Protein AF-R0MHC9-F1 (afdb_monomer_lite)

Organism: Nosema bombycis (strain CQ1 / CVCC 102059) (NCBI:txid578461)

Structure (mmCIF, N/CA/C/O backbone):
data_AF-R0MHC9-F1
#
_entry.id   AF-R0MHC9-F1
#
loop_
_atom_site.group_PDB
_atom_site.id
_atom_site.type_symbol
_atom_site.label_atom_id
_atom_site.label_alt_id
_atom_site.label_comp_id
_atom_site.label_asym_id
_atom_site.label_entity_id
_atom_site.label_seq_id
_atom_site.pdbx_PDB_ins_code
_atom_site.Cartn_x
_atom_site.Cartn_y
_atom_site.Cartn_z
_atom_site.occupancy
_atom_site.B_iso_or_equiv
_atom_site.auth_seq_id
_atom_site.auth_comp_id
_atom_site.auth_asym_id
_atom_site.auth_atom_id
_atom_site.pdbx_PDB_model_num
ATOM 1 N N . MET A 1 1 ? 22.589 -24.388 -11.924 1.00 37.22 1 MET A N 1
ATOM 2 C CA . MET A 1 1 ? 22.594 -23.692 -10.617 1.00 37.22 1 MET A CA 1
ATOM 3 C C . MET A 1 1 ? 22.491 -22.196 -10.882 1.00 37.22 1 MET A C 1
ATOM 5 O O . MET A 1 1 ? 23.452 -21.604 -11.354 1.00 37.22 1 MET A O 1
ATOM 9 N N . ASN A 1 2 ? 21.305 -21.609 -10.687 1.00 43.88 2 ASN A N 1
ATOM 10 C CA . ASN A 1 2 ? 21.019 -20.220 -11.067 1.00 43.88 2 ASN A CA 1
ATOM 11 C C . ASN A 1 2 ? 21.479 -19.248 -9.976 1.00 43.88 2 ASN A C 1
ATOM 13 O O . ASN A 1 2 ? 20.783 -19.043 -8.984 1.00 43.88 2 ASN A O 1
ATOM 17 N N . VAL A 1 3 ? 22.625 -18.603 -10.198 1.00 49.75 3 VAL A N 1
ATOM 18 C CA . VAL A 1 3 ? 23.148 -17.493 -9.377 1.00 49.75 3 VAL A CA 1
ATOM 19 C C . VAL A 1 3 ? 22.170 -16.297 -9.338 1.00 49.75 3 VAL A C 1
ATOM 21 O O . VAL A 1 3 ? 22.189 -15.510 -8.397 1.00 49.75 3 VAL A O 1
ATOM 24 N N . LEU A 1 4 ? 21.231 -16.223 -10.291 1.00 47.50 4 LEU A N 1
ATOM 25 C CA . LEU A 1 4 ? 20.148 -15.232 -10.340 1.00 47.50 4 LEU A CA 1
ATOM 26 C C . LEU A 1 4 ? 19.098 -15.376 -9.211 1.00 47.50 4 LEU A C 1
ATOM 28 O O . LEU A 1 4 ? 18.434 -14.400 -8.889 1.00 47.50 4 LEU A O 1
ATOM 32 N N . ASN A 1 5 ? 18.985 -16.533 -8.540 1.00 58.66 5 ASN A N 1
ATOM 33 C CA . ASN A 1 5 ? 17.968 -16.745 -7.492 1.00 58.66 5 ASN A CA 1
ATOM 34 C C . ASN A 1 5 ? 18.332 -16.150 -6.121 1.00 58.66 5 ASN A C 1
ATOM 36 O O . ASN A 1 5 ? 17.454 -15.954 -5.278 1.00 58.66 5 ASN A O 1
ATOM 40 N N . HIS A 1 6 ? 19.616 -15.905 -5.841 1.00 62.44 6 HIS A N 1
ATOM 41 C CA . HIS A 1 6 ? 20.025 -15.476 -4.501 1.00 62.44 6 HIS A CA 1
ATOM 42 C C . HIS A 1 6 ? 19.779 -13.977 -4.278 1.00 62.44 6 HIS A C 1
ATOM 44 O O . HIS A 1 6 ? 19.324 -13.579 -3.203 1.00 62.44 6 HIS A O 1
ATOM 50 N N . SER A 1 7 ? 20.045 -13.147 -5.287 1.00 68.81 7 SER A N 1
ATOM 51 C CA . SER A 1 7 ? 19.872 -11.692 -5.215 1.00 68.81 7 SER A CA 1
ATOM 52 C C . SER A 1 7 ? 18.401 -11.294 -5.080 1.00 68.81 7 SER A C 1
ATOM 54 O O . SER A 1 7 ? 18.068 -10.462 -4.236 1.00 68.81 7 SER A O 1
ATOM 56 N N . GLU A 1 8 ? 17.512 -11.932 -5.843 1.00 72.31 8 GLU A N 1
ATOM 57 C CA . GLU A 1 8 ? 16.063 -11.712 -5.769 1.00 72.31 8 GLU A CA 1
ATOM 58 C C . GLU A 1 8 ? 15.493 -12.131 -4.410 1.00 72.31 8 GLU A C 1
ATOM 60 O O . GLU A 1 8 ? 14.680 -11.413 -3.822 1.00 72.31 8 GLU A O 1
ATOM 65 N N . LYS A 1 9 ? 15.975 -13.255 -3.862 1.00 76.00 9 LYS A N 1
ATOM 66 C CA . LYS A 1 9 ? 15.594 -13.726 -2.525 1.00 76.00 9 LYS A CA 1
ATOM 67 C C . LYS A 1 9 ? 15.995 -12.725 -1.438 1.00 76.00 9 LYS A C 1
ATOM 69 O O . LYS A 1 9 ? 15.158 -12.347 -0.624 1.00 76.00 9 LYS A O 1
ATOM 74 N N . VAL A 1 10 ? 17.230 -12.220 -1.481 1.00 79.62 10 VAL A N 1
ATOM 75 C CA . VAL A 1 10 ? 17.720 -11.195 -0.539 1.00 79.62 10 VAL A CA 1
ATOM 76 C C . VAL A 1 10 ? 16.898 -9.906 -0.643 1.00 79.62 10 VAL A C 1
ATOM 78 O O . VAL A 1 10 ? 16.581 -9.287 0.371 1.00 79.62 10 VAL A O 1
ATOM 81 N N . TRP A 1 11 ? 16.519 -9.501 -1.856 1.00 81.62 11 TRP A N 1
ATOM 82 C CA . TRP A 1 11 ? 15.664 -8.332 -2.074 1.00 81.62 11 TRP A CA 1
ATOM 83 C C . TRP A 1 11 ? 14.269 -8.503 -1.478 1.00 81.62 11 TRP A C 1
ATOM 85 O O . TRP A 1 11 ? 13.772 -7.609 -0.789 1.00 81.62 11 TRP A O 1
ATOM 95 N N . ARG A 1 12 ? 13.647 -9.662 -1.701 1.00 82.56 12 ARG A N 1
ATOM 96 C CA . ARG A 1 12 ? 12.344 -9.996 -1.124 1.00 82.56 12 ARG A CA 1
ATOM 97 C C . ARG A 1 12 ? 12.393 -9.988 0.403 1.00 82.56 12 ARG A C 1
ATOM 99 O O . ARG A 1 12 ? 11.519 -9.384 1.023 1.00 82.56 12 ARG A O 1
ATOM 106 N N . ASP A 1 13 ? 13.410 -10.605 0.998 1.00 87.50 13 ASP A N 1
ATOM 107 C CA . ASP A 1 13 ? 13.555 -10.676 2.455 1.00 87.50 13 ASP A CA 1
ATOM 108 C C . ASP A 1 13 ? 13.692 -9.276 3.069 1.00 87.50 13 ASP A C 1
ATOM 110 O O . ASP A 1 13 ? 13.036 -8.972 4.066 1.00 87.50 13 ASP A O 1
ATOM 114 N N . ARG A 1 14 ? 14.441 -8.374 2.419 1.00 90.12 14 ARG A N 1
ATOM 115 C CA . ARG A 1 14 ? 14.541 -6.964 2.837 1.00 90.12 14 ARG A CA 1
ATOM 116 C C . ARG A 1 14 ? 13.201 -6.232 2.780 1.00 90.12 14 ARG A C 1
ATOM 118 O O . ARG A 1 14 ? 12.875 -5.501 3.711 1.00 90.12 14 ARG A O 1
ATOM 125 N N . ILE A 1 15 ? 12.413 -6.429 1.720 1.00 90.19 15 ILE A N 1
ATOM 126 C CA . ILE A 1 15 ? 11.075 -5.824 1.608 1.00 90.19 15 ILE A CA 1
ATOM 127 C C . ILE A 1 15 ? 10.166 -6.336 2.730 1.00 90.19 15 ILE A C 1
ATOM 129 O O . ILE A 1 15 ? 9.486 -5.545 3.381 1.00 90.19 15 ILE A O 1
ATOM 133 N N . ILE A 1 16 ? 10.172 -7.646 2.990 1.00 91.44 16 ILE A N 1
ATOM 134 C CA . ILE A 1 16 ? 9.357 -8.257 4.048 1.00 91.44 16 ILE A CA 1
ATOM 135 C C . ILE A 1 16 ? 9.758 -7.718 5.424 1.00 91.44 16 ILE 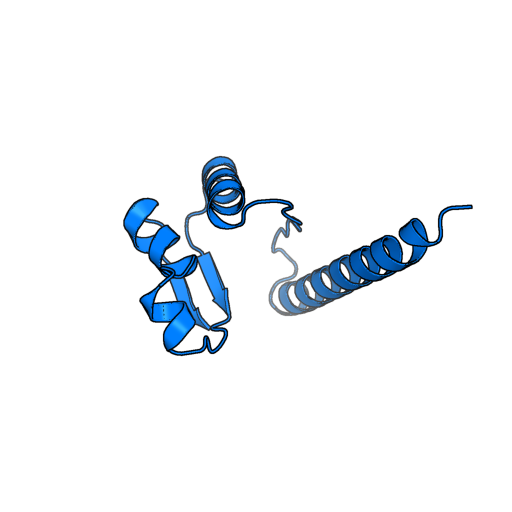A C 1
ATOM 137 O O . ILE A 1 16 ? 8.883 -7.358 6.215 1.00 91.44 16 ILE A O 1
ATOM 141 N N . GLN A 1 17 ? 11.059 -7.631 5.710 1.00 94.56 17 GLN A N 1
ATOM 142 C CA . GLN A 1 17 ? 11.568 -7.062 6.959 1.00 94.56 17 GLN A CA 1
ATOM 143 C C . GLN A 1 17 ? 11.136 -5.605 7.128 1.00 94.56 17 GLN A C 1
ATOM 145 O O . GLN A 1 17 ? 10.606 -5.249 8.178 1.00 94.56 17 GLN A O 1
ATOM 150 N N . TYR A 1 18 ? 11.277 -4.793 6.080 1.00 93.19 18 TYR A N 1
ATOM 151 C CA . TYR A 1 18 ? 10.872 -3.390 6.097 1.00 93.19 18 TYR A CA 1
ATOM 152 C C . TYR A 1 18 ? 9.369 -3.219 6.367 1.00 93.19 18 TYR A C 1
ATOM 154 O O . TYR A 1 18 ? 8.975 -2.450 7.240 1.00 93.19 18 TYR A O 1
ATOM 162 N N . LEU A 1 19 ? 8.518 -3.989 5.682 1.00 94.00 19 LEU A N 1
ATOM 163 C CA . LEU A 1 19 ? 7.069 -3.949 5.906 1.00 94.00 19 LEU A CA 1
ATOM 164 C C . LEU A 1 19 ? 6.685 -4.431 7.312 1.00 94.00 19 LEU A C 1
ATOM 166 O O . LEU A 1 19 ? 5.748 -3.907 7.908 1.00 94.00 19 LEU A O 1
ATOM 170 N N . SER A 1 20 ? 7.415 -5.408 7.854 1.00 94.94 20 SER A N 1
ATOM 171 C CA . SER A 1 20 ? 7.189 -5.916 9.213 1.00 94.94 20 SER A CA 1
ATOM 172 C C . SER A 1 20 ? 7.625 -4.911 10.282 1.00 94.94 20 SER A C 1
ATOM 174 O O . SER A 1 20 ? 7.020 -4.849 11.348 1.00 94.94 20 SER A O 1
ATOM 176 N N . GLN A 1 21 ? 8.655 -4.105 10.012 1.00 95.88 21 GLN A N 1
ATOM 177 C CA . GLN A 1 21 ? 9.042 -3.001 10.887 1.00 95.88 21 GLN A CA 1
ATOM 178 C C . GLN A 1 21 ? 7.949 -1.925 10.933 1.00 95.88 21 GLN A C 1
ATOM 180 O O . GLN A 1 21 ? 7.532 -1.542 12.023 1.00 95.88 21 GLN A O 1
ATOM 185 N N . ILE A 1 22 ? 7.436 -1.501 9.773 1.00 93.44 22 ILE A N 1
ATOM 186 C CA . ILE A 1 22 ? 6.340 -0.520 9.697 1.00 9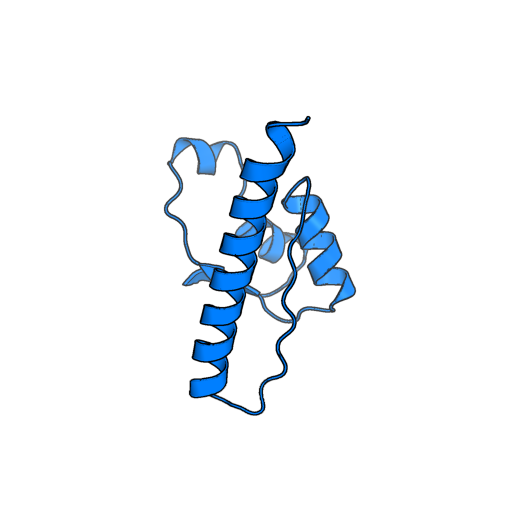3.44 22 ILE A CA 1
ATOM 187 C C . ILE A 1 22 ? 5.105 -1.026 10.448 1.00 93.44 22 ILE A C 1
ATOM 189 O O . ILE A 1 22 ? 4.487 -0.284 11.205 1.00 93.44 22 ILE A O 1
ATOM 193 N N . GLU A 1 23 ? 4.753 -2.302 10.274 1.00 95.31 23 GLU A N 1
ATOM 194 C CA . GLU A 1 23 ? 3.632 -2.912 10.989 1.00 95.31 23 GLU A CA 1
ATOM 195 C C . GLU A 1 23 ? 3.795 -2.806 12.510 1.00 95.31 23 GLU A C 1
ATOM 197 O O . GLU A 1 23 ? 2.857 -2.404 13.199 1.00 95.31 23 GLU A O 1
ATOM 202 N N . LYS A 1 24 ? 4.990 -3.115 13.033 1.00 96.31 24 LYS A N 1
ATOM 203 C CA . LYS A 1 24 ? 5.290 -2.978 14.465 1.00 96.31 24 LYS A CA 1
ATOM 204 C C . LYS A 1 24 ? 5.121 -1.537 14.938 1.00 96.31 24 LYS A C 1
ATOM 206 O O . LYS A 1 24 ? 4.482 -1.320 15.962 1.00 96.31 24 LYS A O 1
ATOM 211 N N . GLU A 1 25 ? 5.646 -0.566 14.195 1.00 95.12 25 GLU A N 1
ATOM 212 C CA . GLU A 1 25 ? 5.532 0.859 14.533 1.00 95.12 25 GLU A CA 1
ATOM 213 C C . GLU A 1 25 ? 4.063 1.322 14.572 1.00 95.12 25 GLU A C 1
ATOM 215 O O . GLU A 1 25 ? 3.648 1.981 15.525 1.00 95.12 25 GLU A O 1
ATOM 220 N N . ILE A 1 26 ? 3.235 0.899 13.609 1.00 94.19 26 ILE A N 1
ATOM 221 C CA . ILE A 1 26 ? 1.794 1.208 13.596 1.00 94.19 26 ILE A CA 1
ATOM 222 C C . ILE A 1 26 ? 1.077 0.547 14.782 1.00 94.19 26 ILE A C 1
ATOM 224 O O . ILE A 1 26 ? 0.240 1.175 15.430 1.00 94.19 26 ILE A O 1
ATOM 228 N N . LYS A 1 27 ? 1.397 -0.714 15.088 1.00 96.06 27 LYS A N 1
ATOM 229 C CA . LYS A 1 27 ? 0.763 -1.471 16.179 1.00 96.06 27 LYS A CA 1
ATOM 230 C C . LYS A 1 27 ? 1.115 -0.938 17.565 1.00 96.06 27 LYS A C 1
ATOM 232 O O . LYS A 1 27 ? 0.282 -1.046 18.462 1.00 96.06 27 LYS A O 1
ATOM 237 N N . ILE A 1 28 ? 2.295 -0.335 17.732 1.00 97.00 28 ILE A N 1
ATOM 238 C CA . ILE A 1 28 ? 2.668 0.383 18.960 1.00 97.00 28 ILE A CA 1
ATOM 239 C C . ILE A 1 28 ? 1.724 1.569 19.195 1.00 97.00 28 ILE A C 1
ATOM 241 O O . ILE A 1 28 ? 1.301 1.794 20.325 1.00 97.00 28 ILE A O 1
ATOM 245 N N . LEU A 1 29 ? 1.362 2.298 18.135 1.00 95.81 29 LEU A N 1
ATOM 246 C CA . LEU A 1 29 ? 0.440 3.433 18.223 1.00 95.81 29 LEU A CA 1
ATOM 247 C C . LEU A 1 29 ? -1.012 2.983 18.415 1.00 95.81 29 LEU A C 1
ATOM 249 O O . LEU A 1 29 ? -1.749 3.570 19.203 1.00 95.81 29 LEU A O 1
ATOM 253 N N . ASN A 1 30 ? -1.437 1.943 17.696 1.00 95.00 30 ASN A N 1
ATOM 254 C CA . ASN A 1 30 ? -2.768 1.368 17.839 1.00 95.00 30 ASN A CA 1
ATOM 255 C C . ASN A 1 30 ? -2.771 -0.124 17.485 1.00 95.00 30 ASN A C 1
ATOM 257 O O . ASN A 1 30 ? -2.792 -0.517 16.315 1.00 95.00 30 ASN A O 1
ATOM 261 N N . ASN A 1 31 ? -2.833 -0.968 18.514 1.00 94.19 31 ASN A N 1
ATOM 262 C CA . ASN A 1 31 ? -2.795 -2.417 18.348 1.00 94.19 31 ASN A CA 1
ATOM 263 C C . ASN A 1 31 ? -4.039 -2.980 17.625 1.00 94.19 31 ASN A C 1
ATOM 265 O O . ASN A 1 31 ? -3.969 -4.043 17.008 1.00 94.19 31 ASN A O 1
ATOM 269 N N . LYS A 1 32 ? -5.175 -2.270 17.636 1.00 95.81 32 LYS A N 1
ATOM 270 C CA . LYS A 1 32 ? -6.414 -2.727 16.982 1.00 95.81 32 LYS A CA 1
ATOM 271 C C . LYS A 1 32 ? -6.421 -2.508 15.466 1.00 95.81 32 LYS A C 1
ATOM 273 O O . LYS A 1 32 ? -7.290 -3.048 14.796 1.00 95.81 32 LYS A O 1
ATOM 278 N N . THR A 1 33 ? -5.467 -1.754 14.918 1.00 95.25 33 THR A N 1
ATOM 279 C CA . THR A 1 33 ? -5.396 -1.467 13.478 1.00 95.25 33 THR A CA 1
ATOM 280 C C . THR A 1 33 ? -5.205 -2.746 12.664 1.00 95.25 33 THR A C 1
ATOM 282 O O . THR A 1 33 ? -4.268 -3.506 12.908 1.00 95.25 33 THR A O 1
ATOM 285 N N . GLU A 1 34 ? -6.050 -2.984 11.668 1.00 93.81 34 GLU A N 1
ATOM 286 C CA . GLU A 1 34 ? -5.841 -4.057 10.694 1.00 93.81 34 GLU A CA 1
ATOM 287 C C . GLU A 1 34 ? -4.852 -3.602 9.619 1.00 93.81 34 GLU A C 1
ATOM 289 O O . GLU A 1 34 ? -4.961 -2.500 9.083 1.00 93.81 34 GLU A O 1
ATOM 294 N N . ILE A 1 35 ? -3.848 -4.432 9.328 1.00 94.19 35 ILE A N 1
ATOM 295 C CA . ILE A 1 35 ? -2.740 -4.062 8.443 1.00 94.19 35 ILE A CA 1
ATOM 296 C C . ILE A 1 35 ? -2.618 -5.105 7.340 1.00 94.19 35 ILE A C 1
ATOM 298 O O . ILE A 1 35 ? -2.395 -6.286 7.600 1.00 94.19 35 ILE A O 1
ATOM 302 N N . VAL A 1 36 ? -2.710 -4.645 6.094 1.00 92.25 36 VAL A N 1
ATOM 303 C CA . VAL A 1 36 ? -2.486 -5.464 4.901 1.00 92.25 36 VAL A CA 1
ATOM 304 C C . VAL A 1 36 ? -1.216 -4.984 4.207 1.00 92.25 36 VAL A C 1
ATOM 306 O O . VAL A 1 36 ? -1.098 -3.827 3.812 1.00 92.25 36 VAL A O 1
ATOM 309 N N . LYS A 1 37 ? -0.248 -5.889 4.057 1.00 92.12 37 LYS A N 1
ATOM 310 C CA . LYS A 1 37 ? 1.049 -5.625 3.421 1.00 92.12 37 LYS A CA 1
ATOM 311 C C . LYS A 1 37 ? 1.000 -6.076 1.965 1.00 92.12 37 LYS A C 1
ATOM 313 O O . LYS A 1 37 ? 0.809 -7.260 1.700 1.00 92.12 37 LYS A O 1
ATOM 318 N N . ILE A 1 38 ? 1.197 -5.153 1.025 1.00 88.69 38 ILE A N 1
ATOM 319 C CA . ILE A 1 38 ? 1.109 -5.440 -0.413 1.00 88.69 38 ILE A CA 1
ATOM 320 C C . ILE A 1 38 ? 2.420 -5.056 -1.091 1.00 88.69 38 ILE A C 1
ATOM 322 O O . ILE A 1 38 ? 2.894 -3.931 -0.953 1.00 88.69 38 ILE A O 1
ATOM 326 N N . VAL A 1 39 ? 2.982 -5.990 -1.860 1.00 87.44 39 VAL A N 1
ATOM 327 C CA . VAL A 1 39 ? 4.118 -5.736 -2.751 1.00 87.44 39 VAL A CA 1
ATOM 328 C C . VAL A 1 39 ? 3.609 -5.770 -4.181 1.00 87.44 39 VAL A C 1
ATOM 330 O O . VAL A 1 39 ? 3.003 -6.749 -4.615 1.00 87.44 39 VAL A O 1
ATOM 333 N N . VAL A 1 40 ? 3.837 -4.682 -4.907 1.00 84.19 40 VAL A N 1
ATOM 334 C CA . VAL A 1 40 ? 3.336 -4.504 -6.266 1.00 84.19 40 VAL A CA 1
ATOM 335 C C . VAL A 1 40 ? 4.502 -4.583 -7.246 1.00 84.19 40 VAL A C 1
ATOM 337 O O . VAL A 1 40 ? 5.472 -3.843 -7.111 1.00 84.19 40 VAL A O 1
ATOM 340 N N . PHE A 1 41 ? 4.390 -5.462 -8.244 1.00 81.88 41 PHE A N 1
ATOM 341 C CA . PHE A 1 41 ? 5.387 -5.637 -9.301 1.00 81.88 41 PHE A CA 1
ATOM 342 C C . PHE A 1 41 ? 4.855 -5.167 -10.660 1.00 81.88 41 PHE A C 1
ATOM 344 O O . PHE A 1 41 ? 3.685 -5.387 -10.996 1.00 81.88 41 PHE A O 1
ATOM 351 N N . GLY A 1 42 ? 5.740 -4.571 -11.460 1.00 83.94 42 GLY A N 1
ATOM 352 C CA . GLY A 1 42 ? 5.449 -4.059 -12.799 1.00 83.94 42 GLY A CA 1
ATOM 353 C C . GLY A 1 42 ? 5.325 -2.537 -12.840 1.00 83.94 42 GLY A C 1
ATOM 354 O O . GLY A 1 42 ? 5.868 -1.836 -11.990 1.00 83.94 42 GLY A O 1
ATOM 355 N N . GLU A 1 43 ? 4.617 -2.028 -13.848 1.00 84.69 43 GLU A N 1
ATOM 356 C CA . GLU A 1 43 ? 4.470 -0.588 -14.060 1.00 84.69 43 GLU A CA 1
ATOM 357 C C . GLU A 1 43 ? 3.715 0.084 -12.901 1.00 84.69 43 GLU A C 1
ATOM 359 O O . GLU A 1 43 ? 2.548 -0.215 -12.625 1.00 84.69 43 GLU A O 1
ATOM 364 N N . GLU A 1 44 ? 4.400 1.015 -12.235 1.00 82.31 44 GLU A N 1
ATOM 365 C CA . GLU A 1 44 ? 3.980 1.627 -10.974 1.00 82.31 44 GLU A CA 1
ATOM 366 C C . GLU A 1 44 ? 2.585 2.267 -11.068 1.00 82.31 44 GLU A C 1
ATOM 368 O O . GLU A 1 44 ? 1.688 1.914 -10.300 1.00 82.31 44 GLU A O 1
ATOM 373 N N . LYS A 1 45 ? 2.359 3.157 -12.047 1.00 85.88 45 LYS A N 1
ATOM 374 C CA . LYS A 1 45 ? 1.088 3.888 -12.190 1.00 85.88 45 LYS A CA 1
ATOM 375 C C . LYS A 1 45 ? -0.087 2.947 -12.410 1.00 85.88 45 LYS A C 1
ATOM 377 O O . LYS A 1 45 ? -1.093 3.061 -11.710 1.00 85.88 45 LYS A O 1
ATOM 382 N N . TYR A 1 46 ? 0.038 2.003 -13.341 1.00 88.2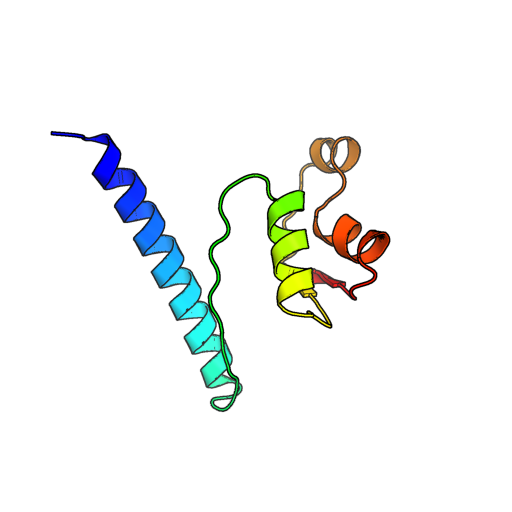5 46 TYR A N 1
ATOM 383 C CA . TYR A 1 46 ? -1.030 1.056 -13.649 1.00 88.25 46 TYR A CA 1
ATOM 384 C C . TYR A 1 46 ? -1.366 0.173 -12.442 1.00 88.25 46 TYR A C 1
ATOM 386 O O . TYR A 1 46 ? -2.529 0.062 -12.042 1.00 88.25 46 TYR A O 1
ATOM 394 N N . LYS A 1 47 ? -0.351 -0.444 -11.830 1.00 89.75 47 LYS A N 1
ATOM 395 C CA . LYS A 1 47 ? -0.572 -1.437 -10.779 1.00 89.75 47 LYS A CA 1
ATOM 396 C C . LYS A 1 47 ? -1.019 -0.810 -9.463 1.00 89.75 47 LYS A C 1
ATOM 398 O O . LYS A 1 47 ? -1.939 -1.341 -8.842 1.00 89.75 47 LYS A O 1
ATOM 403 N N . VAL A 1 48 ? -0.438 0.325 -9.068 1.00 89.25 48 VAL A N 1
ATOM 404 C CA . VAL A 1 48 ? -0.881 1.056 -7.871 1.00 89.25 48 VAL A CA 1
ATOM 405 C C . VAL A 1 48 ? -2.316 1.535 -8.059 1.00 89.25 48 VAL A C 1
ATOM 407 O O . VAL A 1 48 ? -3.149 1.287 -7.197 1.00 89.25 48 VAL A O 1
ATOM 410 N N . THR A 1 49 ? -2.656 2.099 -9.220 1.00 89.44 49 THR A N 1
ATOM 411 C CA . THR A 1 49 ? -4.037 2.515 -9.518 1.00 89.44 49 THR A CA 1
ATOM 412 C C . THR A 1 49 ? -5.027 1.364 -9.401 1.00 89.44 49 THR A C 1
ATOM 414 O O . THR A 1 49 ? -6.083 1.512 -8.786 1.00 89.44 49 THR A O 1
ATOM 417 N N . LYS A 1 50 ? -4.698 0.204 -9.982 1.00 90.31 50 LYS A N 1
ATOM 418 C CA . LYS A 1 50 ? -5.549 -0.985 -9.897 1.00 90.31 50 LYS A CA 1
ATOM 419 C C . LYS A 1 50 ? -5.730 -1.431 -8.443 1.00 90.31 50 LYS A C 1
ATOM 421 O O . LYS A 1 50 ? -6.854 -1.709 -8.039 1.00 90.31 50 LYS A O 1
ATOM 426 N N . CYS A 1 51 ? -4.648 -1.441 -7.666 1.00 91.06 51 CYS A N 1
ATOM 427 C CA . CYS A 1 51 ? -4.662 -1.806 -6.252 1.00 91.06 51 CYS A CA 1
ATOM 428 C C . CYS A 1 51 ? -5.567 -0.872 -5.433 1.00 91.06 51 CYS A C 1
ATOM 430 O O . CYS A 1 51 ? -6.490 -1.336 -4.769 1.00 91.06 51 CYS A O 1
ATOM 432 N N . LEU A 1 52 ? -5.373 0.445 -5.561 1.00 91.88 52 LEU A N 1
ATOM 433 C CA . LEU A 1 52 ? -6.152 1.452 -4.834 1.00 91.88 52 LEU A CA 1
ATOM 434 C C . LEU A 1 52 ? -7.651 1.364 -5.148 1.00 91.88 52 LEU A C 1
ATOM 436 O O . LEU A 1 52 ? -8.476 1.439 -4.240 1.00 91.88 52 LEU A O 1
ATOM 440 N N . LYS A 1 53 ? -8.009 1.147 -6.422 1.00 89.44 53 LYS A N 1
ATOM 441 C CA . LYS A 1 53 ? -9.408 0.963 -6.836 1.00 89.44 53 LYS A CA 1
ATOM 442 C C . LYS A 1 53 ? -10.025 -0.308 -6.254 1.00 89.44 53 LYS A C 1
ATOM 444 O O . LYS A 1 53 ? -11.160 -0.269 -5.792 1.00 89.44 53 LYS A O 1
ATOM 449 N N . MET A 1 54 ? -9.298 -1.427 -6.278 1.00 91.19 54 MET A N 1
ATOM 450 C CA . MET A 1 54 ? -9.794 -2.706 -5.754 1.00 91.19 54 MET A CA 1
ATOM 451 C C . MET A 1 54 ? -10.009 -2.666 -4.241 1.00 91.19 54 MET A C 1
ATOM 453 O O . MET A 1 54 ? -10.997 -3.201 -3.751 1.00 91.19 54 MET A O 1
ATOM 457 N N . LEU A 1 55 ? -9.106 -2.003 -3.520 1.00 90.94 55 LEU A N 1
ATOM 458 C CA . LEU A 1 55 ? -9.180 -1.841 -2.069 1.00 90.94 55 LEU A CA 1
ATOM 459 C C . LEU A 1 55 ? -10.148 -0.735 -1.632 1.00 90.94 55 LEU A C 1
ATOM 461 O O . LEU A 1 55 ? -10.358 -0.577 -0.436 1.00 90.94 55 LEU A O 1
ATOM 465 N N . LYS A 1 56 ? -10.724 0.022 -2.579 1.00 91.38 56 LYS A N 1
ATOM 466 C CA . LYS A 1 56 ? -11.603 1.172 -2.314 1.00 91.38 56 LYS A CA 1
ATOM 467 C C . LYS A 1 56 ? -10.970 2.158 -1.324 1.00 91.38 56 LYS A C 1
ATOM 469 O O . LYS A 1 56 ? -11.595 2.573 -0.357 1.00 91.38 56 LYS A O 1
ATOM 474 N N . VAL A 1 57 ? -9.703 2.496 -1.563 1.00 92.38 57 VAL A N 1
ATOM 475 C CA . VAL A 1 57 ? -8.929 3.365 -0.667 1.00 92.38 57 VAL A CA 1
ATOM 476 C C . VAL A 1 57 ? -9.520 4.772 -0.636 1.00 92.38 57 VAL A C 1
ATOM 478 O O . VAL A 1 57 ? -9.671 5.405 -1.679 1.00 92.38 57 VAL A O 1
ATOM 481 N N . GLU A 1 58 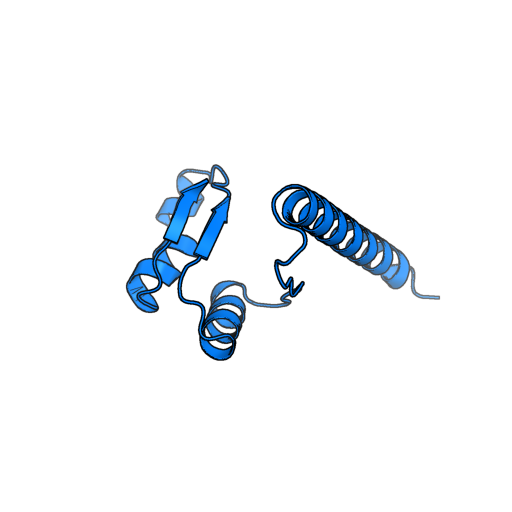? -9.790 5.270 0.567 1.00 94.00 58 GLU A N 1
ATOM 482 C CA . GLU A 1 58 ? -10.355 6.607 0.793 1.00 94.00 58 GLU A CA 1
ATOM 483 C C . GLU A 1 58 ? -9.284 7.698 0.884 1.00 94.00 58 GLU A C 1
ATOM 485 O O . GLU A 1 58 ? -9.561 8.859 0.607 1.00 94.00 58 GLU A O 1
ATOM 490 N N . MET A 1 59 ? -8.051 7.345 1.254 1.00 94.44 59 MET A N 1
ATOM 491 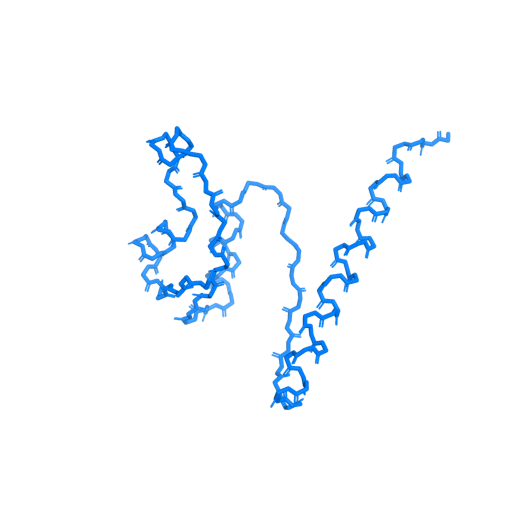C CA . MET A 1 59 ? -6.954 8.294 1.431 1.00 94.44 59 MET A CA 1
ATOM 492 C C . MET A 1 59 ? -5.600 7.609 1.252 1.00 94.44 59 MET A C 1
ATOM 494 O O . MET A 1 59 ? -5.413 6.461 1.651 1.00 94.44 59 MET A O 1
ATOM 498 N N . CYS A 1 60 ? -4.630 8.324 0.683 1.00 92.62 60 CYS A N 1
ATOM 499 C CA . CYS A 1 60 ? -3.259 7.845 0.548 1.00 92.62 60 CYS A CA 1
ATOM 500 C C . CYS A 1 60 ? -2.266 8.752 1.275 1.00 92.62 60 CYS A C 1
ATOM 502 O O . CYS A 1 60 ? -2.299 9.974 1.131 1.00 92.62 60 CYS A O 1
ATOM 504 N N . LEU A 1 61 ? -1.314 8.139 1.978 1.00 92.19 61 LEU A N 1
ATOM 505 C CA . LEU A 1 61 ? -0.147 8.829 2.513 1.00 92.19 61 LEU A CA 1
ATOM 506 C C . LEU A 1 61 ? 1.083 8.445 1.696 1.00 92.19 61 LEU A C 1
ATOM 508 O O . LEU A 1 61 ? 1.349 7.266 1.460 1.00 92.19 61 LEU A O 1
ATOM 512 N N . PHE A 1 62 ? 1.837 9.448 1.270 1.00 87.69 62 PHE A N 1
ATOM 513 C CA . PHE A 1 62 ? 3.048 9.274 0.486 1.00 87.69 62 PHE A CA 1
ATOM 514 C C . PHE A 1 62 ? 4.214 9.939 1.193 1.00 87.69 62 PHE A C 1
ATOM 516 O O . PHE A 1 62 ? 4.190 11.134 1.461 1.00 87.69 62 PHE A O 1
ATOM 523 N N . LYS A 1 63 ? 5.283 9.177 1.422 1.00 82.50 63 LYS A N 1
ATOM 524 C CA . LYS A 1 63 ? 6.555 9.763 1.834 1.00 82.50 63 LYS A CA 1
ATOM 525 C C . LYS A 1 63 ? 7.108 10.605 0.687 1.00 82.50 63 LYS A C 1
ATOM 527 O O . LYS A 1 63 ? 7.334 10.082 -0.411 1.00 82.50 63 LYS A O 1
ATOM 532 N N . ASN A 1 64 ? 7.350 11.884 0.937 1.00 73.38 64 ASN A N 1
ATOM 533 C CA . ASN A 1 64 ? 7.922 12.795 -0.032 1.00 73.38 64 ASN A CA 1
ATOM 534 C C . ASN A 1 64 ? 9.379 12.397 -0.299 1.00 73.38 64 ASN A C 1
ATOM 536 O O . ASN A 1 64 ? 10.291 12.639 0.493 1.00 73.38 64 ASN A O 1
ATOM 540 N N . LYS A 1 65 ? 9.618 11.737 -1.432 1.00 67.94 65 LYS A N 1
ATOM 541 C CA . LYS A 1 65 ? 10.976 11.554 -1.943 1.00 67.94 65 LYS A CA 1
ATOM 542 C C . LYS A 1 65 ? 11.343 12.801 -2.734 1.00 67.94 65 LYS A C 1
ATOM 544 O O . LYS A 1 65 ? 10.714 13.065 -3.757 1.00 67.94 65 LYS A O 1
ATOM 549 N N . LYS A 1 66 ? 12.399 13.510 -2.313 1.00 63.34 66 LYS A N 1
ATOM 550 C CA . LYS A 1 66 ? 13.045 14.541 -3.141 1.00 63.34 66 LYS A CA 1
ATOM 551 C C . LYS A 1 66 ? 13.348 13.935 -4.513 1.00 63.34 66 LYS A C 1
ATOM 553 O O . LYS A 1 66 ? 14.168 13.025 -4.622 1.00 63.34 66 LYS A O 1
ATOM 558 N N . LYS A 1 67 ? 12.649 14.405 -5.545 1.00 64.31 67 LYS A N 1
ATOM 559 C CA . LYS A 1 67 ? 12.918 14.049 -6.939 1.00 64.31 67 LYS A CA 1
ATOM 560 C C . LYS A 1 67 ? 13.788 15.131 -7.565 1.00 64.31 67 LYS A C 1
ATOM 562 O O . LYS A 1 67 ? 13.616 16.311 -7.271 1.00 64.31 67 LYS A O 1
ATOM 567 N N . ASN A 1 68 ? 14.703 14.727 -8.442 1.00 61.81 68 ASN A N 1
ATOM 568 C CA . ASN A 1 68 ? 15.471 15.673 -9.246 1.00 61.81 68 ASN A CA 1
ATOM 569 C C . ASN A 1 68 ? 14.526 16.479 -10.146 1.00 61.81 68 ASN A C 1
ATOM 571 O O . ASN A 1 68 ? 13.593 15.917 -10.724 1.00 61.81 68 ASN A O 1
ATOM 575 N N . VAL A 1 69 ? 14.804 17.773 -10.306 1.00 60.97 69 VAL A N 1
ATOM 576 C CA . VAL A 1 69 ? 13.971 18.738 -11.052 1.00 60.97 69 VAL A CA 1
ATOM 577 C C . VAL A 1 69 ? 13.589 18.213 -12.441 1.00 60.97 69 VAL A C 1
ATOM 579 O O . VAL A 1 69 ? 12.422 18.245 -12.821 1.00 60.97 69 VAL A O 1
ATOM 582 N N . LEU A 1 70 ? 14.545 17.612 -13.156 1.00 61.91 70 LEU A N 1
ATOM 583 C CA . LEU A 1 70 ? 14.314 17.022 -14.479 1.00 61.91 70 LEU A CA 1
ATOM 584 C C . LEU A 1 70 ? 13.268 15.896 -14.453 1.00 61.91 70 LEU A C 1
ATOM 586 O O . LEU A 1 70 ? 12.393 15.835 -15.309 1.00 61.91 70 LEU A O 1
ATOM 590 N N . THR A 1 71 ? 13.296 15.022 -13.445 1.00 62.25 71 THR A N 1
ATOM 591 C CA . THR A 1 71 ? 12.314 13.929 -13.347 1.00 62.25 71 THR A CA 1
ATOM 592 C C . THR A 1 71 ? 10.902 14.406 -13.026 1.00 62.25 71 THR A C 1
ATOM 594 O O . THR A 1 71 ? 9.953 13.724 -13.397 1.00 62.25 71 THR A O 1
ATOM 597 N N . VAL A 1 72 ? 10.750 15.561 -12.370 1.00 62.12 72 VAL A N 1
ATOM 598 C CA . VAL A 1 72 ? 9.436 16.163 -12.095 1.00 62.12 72 VAL A CA 1
ATOM 599 C C . VAL A 1 72 ? 8.847 16.768 -13.370 1.00 62.12 72 VAL A C 1
ATOM 601 O O . VAL A 1 72 ? 7.663 16.588 -13.636 1.00 62.12 72 VAL A O 1
ATOM 604 N N . LEU A 1 73 ? 9.685 17.411 -14.190 1.00 59.25 73 LEU A N 1
ATOM 605 C CA . LEU A 1 73 ? 9.267 18.061 -15.436 1.00 59.25 73 LEU A CA 1
ATOM 606 C C . LEU A 1 73 ? 8.790 17.065 -16.502 1.00 59.25 73 LEU A C 1
ATOM 608 O O . LEU A 1 73 ? 7.794 17.321 -17.171 1.00 59.25 73 LEU A O 1
ATOM 612 N N . PHE A 1 74 ? 9.470 15.923 -16.651 1.00 62.88 74 PHE A N 1
ATOM 613 C CA . PHE A 1 74 ? 9.127 14.942 -17.690 1.00 62.88 74 PHE A CA 1
ATOM 614 C C . PHE A 1 74 ? 8.147 13.860 -17.233 1.00 62.88 74 PHE A C 1
ATOM 616 O O . PHE A 1 74 ? 7.493 13.239 -18.065 1.00 62.88 74 PHE A O 1
ATOM 623 N N . ASN A 1 75 ? 8.028 13.614 -15.925 1.00 70.38 75 ASN A N 1
ATOM 624 C CA . ASN A 1 75 ? 7.183 12.550 -15.399 1.00 70.38 75 ASN A CA 1
ATOM 625 C C . ASN A 1 75 ? 6.352 13.028 -14.217 1.00 70.38 75 ASN A C 1
ATOM 627 O O . ASN A 1 75 ? 6.840 13.135 -13.090 1.00 70.38 75 ASN A O 1
ATOM 631 N N . LYS A 1 76 ? 5.046 13.176 -14.463 1.00 75.62 76 LYS A N 1
ATOM 632 C CA . LYS A 1 76 ? 4.087 13.485 -13.406 1.00 75.62 76 LYS A CA 1
ATOM 633 C C . LYS A 1 76 ? 4.205 12.471 -12.255 1.00 75.62 76 LYS A C 1
ATOM 635 O O . LYS A 1 76 ? 4.078 11.263 -12.526 1.00 75.62 76 LYS A O 1
ATOM 640 N N . PRO A 1 77 ? 4.452 12.918 -11.008 1.00 82.25 77 PRO A N 1
ATOM 641 C CA . PRO A 1 77 ? 4.550 12.050 -9.844 1.00 82.25 77 PRO A CA 1
ATOM 642 C C . PRO A 1 77 ? 3.300 11.190 -9.637 1.00 82.25 77 PRO A C 1
ATOM 644 O O . PRO A 1 77 ? 2.181 11.597 -9.943 1.00 82.25 77 PRO A O 1
ATOM 647 N N . LEU A 1 78 ? 3.489 9.992 -9.076 1.00 85.44 78 LEU A N 1
ATOM 648 C CA . LEU A 1 78 ? 2.393 9.063 -8.795 1.00 85.44 78 LEU A CA 1
ATOM 649 C C . LEU A 1 78 ? 1.338 9.673 -7.862 1.00 85.44 78 LEU A C 1
ATOM 651 O O . LEU A 1 78 ? 0.147 9.506 -8.094 1.00 85.44 78 LEU A O 1
ATOM 655 N N . HIS A 1 79 ? 1.777 10.398 -6.836 1.00 87.44 79 HIS A N 1
ATOM 656 C CA . HIS A 1 79 ? 0.893 11.011 -5.851 1.00 87.44 79 HIS A CA 1
ATOM 657 C C . HIS A 1 79 ? -0.007 12.093 -6.481 1.00 87.44 79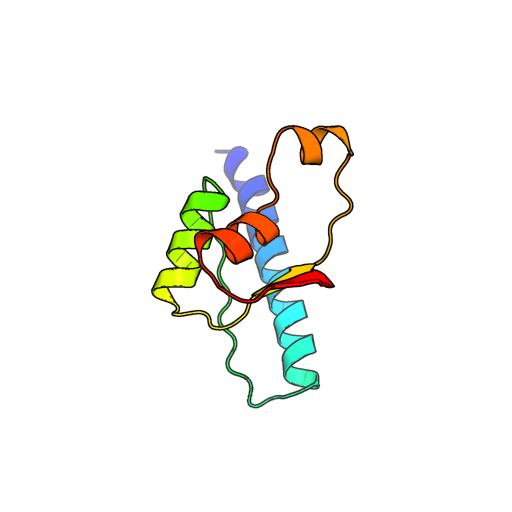 HIS A C 1
ATOM 659 O O . HIS A 1 79 ? -1.210 12.106 -6.237 1.00 87.44 79 HIS A O 1
ATOM 665 N N . GLU A 1 80 ? 0.530 12.926 -7.381 1.00 87.56 80 GLU A N 1
ATOM 666 C CA . GLU A 1 80 ? -0.274 13.887 -8.150 1.00 87.56 80 GLU A CA 1
ATOM 667 C C . GLU A 1 80 ? -1.249 13.179 -9.090 1.00 87.56 80 GLU A C 1
ATOM 669 O O . GLU A 1 80 ? -2.413 13.561 -9.187 1.00 87.56 80 GLU A O 1
ATOM 674 N N . PHE A 1 81 ? -0.795 12.117 -9.766 1.00 88.12 81 PHE A N 1
ATOM 675 C CA . PHE A 1 81 ? -1.660 11.315 -10.627 1.00 88.12 81 PHE A CA 1
ATOM 676 C C . PHE A 1 81 ? -2.848 10.731 -9.848 1.00 88.12 81 PHE A C 1
ATOM 678 O O . PHE A 1 81 ? -3.980 10.810 -10.318 1.00 88.12 81 PHE A O 1
ATOM 685 N N . ILE A 1 82 ? -2.608 10.181 -8.655 1.00 90.06 82 ILE A N 1
ATOM 686 C CA . ILE A 1 82 ? -3.656 9.619 -7.794 1.00 90.06 82 ILE A CA 1
ATOM 687 C C . ILE A 1 82 ? -4.656 10.702 -7.387 1.00 90.06 82 ILE A C 1
ATOM 689 O O . ILE A 1 82 ? -5.857 10.517 -7.586 1.00 90.06 82 ILE A O 1
ATOM 693 N N . ASN A 1 83 ? -4.176 11.845 -6.895 1.00 90.81 83 ASN A N 1
ATOM 694 C CA . ASN A 1 83 ? -5.054 12.928 -6.463 1.00 90.81 83 ASN A CA 1
ATOM 695 C C . ASN A 1 83 ? -5.917 13.456 -7.620 1.00 90.81 83 ASN A C 1
ATOM 697 O O . ASN A 1 83 ? -7.139 13.558 -7.526 1.00 90.81 83 ASN A O 1
ATOM 701 N N . GLU A 1 84 ? -5.306 13.734 -8.769 1.00 89.62 84 GLU A N 1
ATOM 702 C CA . GLU A 1 84 ? -6.023 14.368 -9.872 1.00 89.62 84 GLU A CA 1
ATOM 703 C C . GLU A 1 84 ? -6.930 13.422 -10.653 1.00 89.62 84 GLU A C 1
ATOM 705 O O . GLU A 1 84 ? -8.050 13.810 -11.007 1.00 89.62 84 GLU A O 1
ATOM 710 N N . LYS A 1 85 ? -6.436 12.215 -10.969 1.00 88.88 85 LYS A N 1
ATOM 711 C CA . LYS A 1 85 ? -7.131 11.256 -11.840 1.00 88.88 85 LYS A CA 1
ATOM 712 C C . LYS A 1 85 ? -8.031 10.311 -11.068 1.00 88.88 85 LYS A C 1
ATOM 714 O O . LYS A 1 85 ? -9.078 9.946 -11.590 1.00 88.88 85 LYS A O 1
ATOM 719 N N . LEU A 1 86 ? -7.628 9.895 -9.869 1.00 88.44 86 LEU A N 1
ATOM 720 C CA . LEU A 1 86 ? -8.421 8.973 -9.052 1.00 88.44 86 LEU A CA 1
ATOM 721 C C . LEU A 1 86 ? -9.297 9.696 -8.035 1.00 88.44 86 LEU A C 1
ATOM 723 O O . LEU A 1 86 ? -10.176 9.055 -7.472 1.00 88.44 86 LEU A O 1
ATOM 727 N N . LYS A 1 87 ? -9.091 11.007 -7.836 1.00 91.81 87 LYS A N 1
ATOM 728 C CA . LYS A 1 87 ? -9.831 11.820 -6.858 1.00 91.81 87 LYS A CA 1
ATOM 729 C C . LYS A 1 87 ? -9.719 11.276 -5.431 1.00 91.81 87 LYS A C 1
ATOM 731 O O . LYS A 1 87 ? -10.607 11.495 -4.618 1.00 91.81 87 LYS A O 1
ATOM 736 N N . ILE A 1 88 ? -8.621 10.579 -5.137 1.00 93.69 88 ILE A N 1
ATOM 737 C CA . ILE A 1 88 ? -8.306 10.081 -3.799 1.00 93.69 88 ILE A CA 1
ATOM 738 C C . ILE A 1 88 ? -7.432 11.136 -3.109 1.00 93.69 88 ILE A C 1
ATOM 740 O O . ILE A 1 88 ? -6.369 11.452 -3.648 1.00 93.69 88 ILE A O 1
ATOM 744 N N . PRO A 1 89 ? -7.832 11.662 -1.940 1.00 93.75 89 PRO A N 1
ATOM 745 C CA . PRO A 1 89 ? -7.016 12.559 -1.133 1.00 93.75 89 PRO A CA 1
ATOM 746 C C . PRO A 1 89 ? -5.615 12.006 -0.861 1.00 93.75 89 PRO A C 1
ATOM 748 O O . PRO A 1 89 ? -5.439 10.843 -0.486 1.00 93.75 89 PRO A O 1
ATOM 751 N N . VAL A 1 90 ? -4.612 12.866 -1.023 1.00 92.25 90 VAL A N 1
ATOM 752 C CA . VAL A 1 90 ? -3.200 12.528 -0.842 1.00 92.25 90 VAL A CA 1
ATOM 753 C C . VAL A 1 90 ? -2.571 13.450 0.194 1.00 92.25 90 VAL A C 1
ATOM 755 O O . VAL A 1 90 ? -2.634 14.669 0.051 1.00 92.25 90 VAL A O 1
ATOM 758 N N . VAL A 1 91 ? -1.900 12.866 1.187 1.00 91.62 91 VAL A N 1
ATOM 759 C CA . VAL A 1 91 ? -1.038 13.588 2.134 1.00 91.62 91 VAL A CA 1
ATOM 760 C C . VAL A 1 91 ? 0.418 13.232 1.879 1.00 91.62 91 VAL A C 1
ATOM 762 O O . VAL A 1 91 ? 0.776 12.057 1.776 1.00 91.62 91 VAL A O 1
ATOM 765 N N . LEU A 1 92 ? 1.252 14.263 1.768 1.00 89.00 92 LEU A N 1
ATOM 766 C CA . LEU A 1 92 ? 2.698 14.131 1.633 1.00 89.00 92 LEU A CA 1
ATOM 767 C C . LEU A 1 92 ? 3.350 14.268 3.012 1.00 89.00 92 LEU A C 1
ATOM 769 O O . LEU A 1 92 ? 3.110 15.258 3.700 1.00 89.00 92 LEU A O 1
ATOM 773 N N . LEU A 1 93 ? 4.151 13.269 3.388 1.00 82.75 93 LEU A N 1
ATOM 774 C CA . LEU A 1 93 ? 4.926 13.205 4.633 1.00 82.75 93 LEU A CA 1
ATOM 775 C C . LEU A 1 93 ? 6.402 13.527 4.398 1.00 82.75 93 LEU A C 1
ATOM 777 O O . LEU A 1 93 ? 6.951 13.024 3.388 1.00 82.75 93 LEU A O 1
#

pLDDT: mean 83.61, std 13.49, range [37.22, 97.0]

Secondary structure (DSSP, 8-state):
--THHHHHHHHHHHHHHHHHHHHHHHHHH-TT---------S-HHHHHHHHHHHTT-S-EEE------HHHHHHS--HHHHIIIII---EEE-

Radius of gyration: 16.1 Å; chains: 1; bounding box: 35×42×37 Å

Sequence (93 aa):
MNVLNHSEKVWRDRIIQYLSQIEKEIKILNNKTEIVKIVVFGEEKYKVTKCLKMLKVEMCLFKNKKKNVLTVLFNKPLHEFINEKLKIPVVLL

Foldseek 3Di:
DDPVVPVVVVVVVVLVVVLVVVVVVVCVVPVPDDDDDDDFDDDDLVGVVVVCVVVVPQAEEDEDDDDDPVCVVVDPDSQNCCCPVVVRHYHYD